Protein AF-A0A959UTQ1-F1 (afdb_monomer_lite)

Foldseek 3Di:
DPPDDDADPVDVVVRLVVLLVCLVPPPPDDDDDDQCNDQAADQDGNQSVVSSCVSSVHFDKDWDQAPVVRDIDIDDGQDDDPDSVVSVVVSVVVCVVGCDPDNVRDHD

Secondary structure (DSSP, 8-state):
---------SSTTHHHHHHHHHHHHSTT------TT-SSS--SS---HHHHHHHHHT--EEEEEEETTTTEEEEEEEEPP-S-HHHHHHHHHHHHTT---SSGGG---

Sequence (108 aa):
LLGGYPVDRSVPHHLVDQVTDYFRTIPDFKLAITPEGTRKRVDKWKTGFHRIARQANVPVILAAMDYGNKVVSFTDVFPLTDDLESDIERMKQHYRPIRGKNPDQGVF

Radius of gyration: 14.79 Å; chains: 1; bounding box: 30×37×38 Å

pLDDT: mean 90.21, std 9.16, range [51.75, 97.94]

Structure (mmCIF, N/CA/C/O backbone):
data_AF-A0A959UTQ1-F1
#
_entry.id   AF-A0A959UTQ1-F1
#
loop_
_atom_site.group_PDB
_atom_site.id
_atom_site.type_symbol
_atom_site.label_atom_id
_atom_site.label_alt_id
_atom_site.label_comp_id
_atom_site.label_asym_id
_atom_site.label_entity_id
_atom_site.label_seq_id
_atom_site.pdbx_PDB_ins_code
_atom_site.Cartn_x
_atom_site.Cartn_y
_atom_site.Cartn_z
_atom_site.occupancy
_atom_site.B_iso_or_equiv
_atom_site.auth_seq_id
_atom_site.auth_comp_id
_atom_site.auth_asym_id
_atom_site.auth_atom_id
_atom_site.pdbx_PDB_model_num
ATOM 1 N N . LEU A 1 1 ? -10.531 24.500 2.136 1.00 51.75 1 LEU A N 1
ATOM 2 C CA . LEU A 1 1 ? -9.445 23.599 2.600 1.00 51.75 1 LEU A CA 1
ATOM 3 C C . LEU A 1 1 ? -9.294 22.471 1.584 1.00 51.75 1 LEU A C 1
ATOM 5 O O . LEU A 1 1 ? -10.311 21.980 1.122 1.00 51.75 1 LEU A O 1
ATOM 9 N N . LEU A 1 2 ? -8.069 22.078 1.220 1.00 59.38 2 LEU A N 1
ATOM 10 C CA . LEU A 1 2 ? -7.774 21.081 0.169 1.00 59.38 2 LEU A CA 1
ATOM 11 C C . LEU A 1 2 ? -8.054 19.612 0.583 1.00 59.38 2 LEU A C 1
ATOM 13 O O . LEU A 1 2 ? -7.512 18.696 -0.022 1.00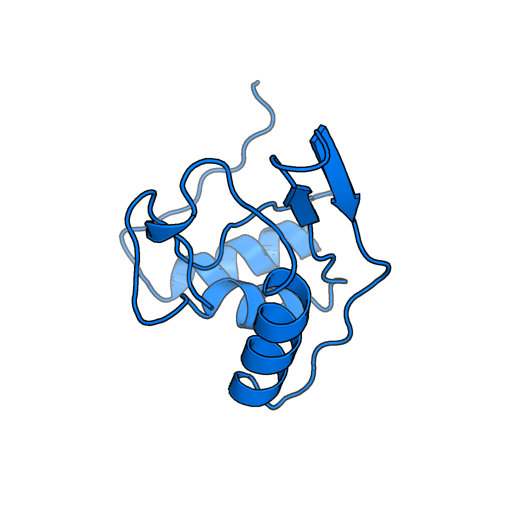 59.38 2 LEU A O 1
ATOM 17 N N . GLY A 1 3 ? -8.862 19.376 1.627 1.00 71.19 3 GLY A N 1
ATOM 18 C CA . GLY A 1 3 ? -9.304 18.036 2.054 1.00 71.19 3 GLY A CA 1
ATOM 19 C C . GLY A 1 3 ? -8.219 17.080 2.577 1.00 71.19 3 GLY A C 1
ATOM 20 O O . GLY A 1 3 ? -8.516 15.920 2.834 1.00 71.19 3 GLY A O 1
ATOM 21 N N . GLY A 1 4 ? -6.968 17.529 2.720 1.00 81.25 4 GLY A N 1
ATOM 22 C CA . GLY A 1 4 ? -5.858 16.702 3.199 1.00 81.25 4 GLY A CA 1
ATOM 23 C 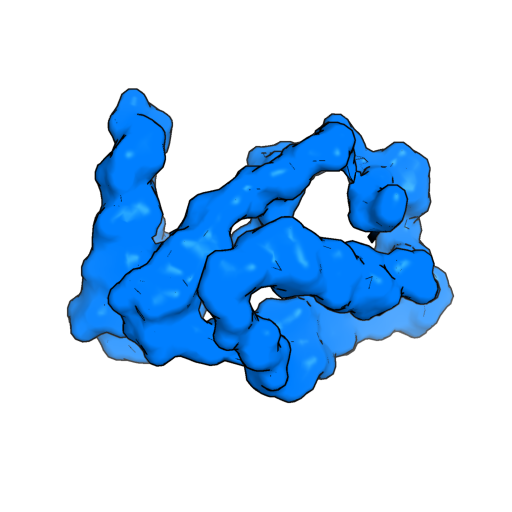C . GLY A 1 4 ? -5.743 16.665 4.723 1.00 81.25 4 GLY A C 1
ATOM 24 O O . GLY A 1 4 ? -5.959 17.680 5.386 1.00 81.25 4 GLY A O 1
ATOM 25 N N . TYR A 1 5 ? -5.330 15.513 5.257 1.00 85.00 5 TYR A N 1
ATOM 26 C CA . TYR A 1 5 ? -5.056 15.318 6.682 1.00 85.00 5 TYR A CA 1
ATOM 27 C C . TYR A 1 5 ? -3.542 15.269 6.928 1.00 85.00 5 TYR A C 1
ATOM 29 O O . TYR A 1 5 ? -2.845 14.485 6.275 1.00 85.00 5 TYR A O 1
ATOM 37 N N . PRO A 1 6 ? -2.999 16.116 7.820 1.00 86.31 6 PRO A N 1
ATOM 38 C CA . PRO A 1 6 ? -1.567 16.155 8.084 1.00 86.31 6 PRO A CA 1
ATOM 39 C C . PRO A 1 6 ? -1.114 14.882 8.803 1.00 86.31 6 PRO A C 1
ATOM 41 O O . PRO A 1 6 ? -1.867 14.289 9.570 1.00 86.31 6 PRO A O 1
ATOM 44 N N . VAL A 1 7 ? 0.134 14.478 8.579 1.00 83.12 7 VAL A N 1
ATOM 45 C CA . VAL A 1 7 ? 0.769 13.373 9.307 1.00 83.12 7 VAL A CA 1
ATOM 46 C C . VAL A 1 7 ? 2.150 13.800 9.771 1.00 83.12 7 VAL A C 1
ATOM 48 O O . VAL A 1 7 ? 2.864 14.477 9.025 1.00 83.12 7 VAL A O 1
ATOM 51 N N . ASP A 1 8 ? 2.536 13.393 10.976 1.00 81.06 8 ASP A N 1
ATOM 52 C CA . ASP A 1 8 ? 3.899 13.598 11.458 1.00 81.06 8 ASP A CA 1
ATOM 53 C C . ASP A 1 8 ? 4.794 12.453 10.969 1.00 81.06 8 ASP A C 1
ATOM 55 O O . ASP A 1 8 ? 4.547 11.275 11.225 1.00 81.06 8 ASP A O 1
ATOM 59 N N . ARG A 1 9 ? 5.832 12.806 10.210 1.00 75.94 9 ARG A N 1
ATOM 60 C CA . ARG A 1 9 ? 6.792 11.857 9.629 1.00 75.94 9 ARG A CA 1
ATOM 61 C C . ARG A 1 9 ? 8.115 11.806 10.386 1.00 75.94 9 ARG A C 1
ATOM 63 O O . ARG A 1 9 ? 8.981 11.025 10.001 1.00 75.94 9 ARG A O 1
ATOM 70 N N . SER A 1 10 ? 8.283 12.631 11.419 1.00 78.38 10 SER A N 1
ATOM 71 C CA . SER A 1 10 ? 9.489 12.646 12.248 1.00 78.38 10 SER A CA 1
ATOM 72 C C . SER A 1 10 ? 9.585 11.413 13.152 1.00 78.38 10 SER A C 1
ATOM 74 O O . SER A 1 10 ? 10.689 11.000 13.501 1.00 78.38 10 SER A O 1
ATOM 76 N N . VAL A 1 11 ? 8.447 10.769 13.454 1.00 74.88 11 VAL A N 1
ATOM 77 C CA . VAL A 1 11 ? 8.372 9.582 14.313 1.00 74.88 11 VAL A CA 1
ATOM 78 C C . VAL A 1 11 ? 7.826 8.374 13.528 1.00 74.88 11 VAL A C 1
ATOM 80 O O . VAL A 1 11 ? 6.620 8.284 13.290 1.00 74.88 11 VAL A O 1
ATOM 83 N N . PRO A 1 12 ? 8.676 7.403 13.131 1.00 61.94 12 PRO A N 1
ATOM 84 C CA . PRO A 1 12 ? 8.296 6.300 12.237 1.00 61.94 12 PRO A CA 1
ATOM 85 C C . PRO A 1 12 ? 7.128 5.428 12.719 1.00 61.94 12 PRO A C 1
ATOM 87 O O . PRO A 1 12 ? 6.384 4.885 11.902 1.00 61.94 12 PRO A O 1
ATOM 90 N N . HIS A 1 13 ? 6.964 5.277 14.035 1.00 64.00 13 HIS A N 1
ATOM 91 C CA . HIS A 1 13 ? 5.908 4.445 14.613 1.00 64.00 13 HIS A CA 1
ATOM 92 C C . HIS A 1 13 ? 4.543 5.143 14.631 1.00 64.00 13 HIS A C 1
ATOM 94 O O . HIS A 1 13 ? 3.532 4.476 14.451 1.00 64.00 13 HIS A O 1
ATOM 100 N N . HIS A 1 14 ? 4.514 6.475 14.724 1.00 81.62 14 HIS A N 1
ATOM 101 C CA . HIS A 1 14 ? 3.278 7.230 14.943 1.00 81.62 14 HIS A CA 1
ATOM 102 C C . HIS A 1 14 ? 2.441 7.387 13.675 1.00 81.62 14 HIS A C 1
ATOM 104 O O . HIS A 1 14 ? 1.227 7.527 13.758 1.00 81.62 14 HIS A O 1
ATOM 110 N N . LEU A 1 15 ? 3.061 7.343 12.492 1.00 87.94 15 LEU A N 1
ATOM 111 C CA . LEU A 1 15 ? 2.334 7.584 11.248 1.00 87.94 15 LEU A CA 1
ATOM 112 C C . LEU A 1 15 ? 1.296 6.497 10.949 1.00 87.94 15 LEU A C 1
ATOM 114 O O . LEU A 1 15 ? 0.222 6.809 10.446 1.00 87.94 15 LEU A O 1
ATOM 118 N N . VAL A 1 16 ? 1.601 5.228 11.234 1.00 91.56 16 VAL A N 1
ATOM 119 C CA . VAL A 1 16 ? 0.623 4.152 11.009 1.00 91.56 16 VAL A CA 1
ATOM 120 C C . VAL A 1 16 ? -0.546 4.297 11.970 1.00 91.56 16 VAL A C 1
ATOM 122 O O . VAL A 1 16 ? -1.679 4.287 11.509 1.00 91.56 16 VAL A O 1
ATOM 125 N N . ASP A 1 17 ? -0.276 4.512 13.255 1.00 92.19 17 ASP A N 1
ATOM 126 C CA . ASP A 1 17 ? -1.327 4.655 14.265 1.00 92.19 17 ASP A CA 1
ATOM 127 C C . ASP A 1 17 ? -2.205 5.882 13.972 1.00 92.19 17 ASP A C 1
ATOM 129 O O . ASP A 1 17 ? -3.426 5.773 13.932 1.00 92.19 17 ASP A O 1
ATOM 133 N N . GLN A 1 18 ? -1.591 7.014 13.614 1.00 93.19 18 GLN A N 1
ATOM 134 C CA . GLN A 1 18 ? -2.302 8.234 13.228 1.00 93.19 18 GLN A CA 1
ATOM 135 C C . GLN A 1 18 ? -3.228 8.015 12.023 1.00 93.19 18 GLN A C 1
ATOM 137 O O . GLN A 1 18 ? -4.369 8.471 12.019 1.00 93.19 18 GLN A O 1
ATOM 142 N N . VAL A 1 19 ? -2.756 7.317 10.986 1.00 93.94 19 VAL A N 1
ATOM 143 C CA . VAL A 1 19 ? -3.577 7.042 9.799 1.00 93.94 19 VAL A CA 1
ATOM 144 C C . VAL A 1 19 ? -4.657 5.998 10.098 1.00 93.94 19 VAL A C 1
ATOM 146 O O . VAL A 1 19 ? -5.776 6.123 9.603 1.00 93.94 19 VAL A O 1
ATOM 149 N N . THR A 1 20 ? -4.363 4.998 10.929 1.00 94.81 20 THR A N 1
ATOM 150 C CA . THR A 1 20 ? -5.358 4.047 11.441 1.00 94.81 20 THR A CA 1
ATOM 151 C C . THR A 1 20 ? -6.472 4.780 12.195 1.00 94.81 20 THR A C 1
ATOM 153 O O . 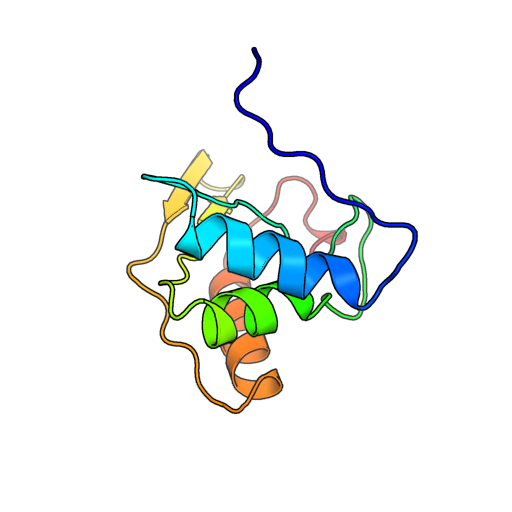THR A 1 20 ? -7.650 4.495 11.979 1.00 94.81 20 THR A O 1
ATOM 156 N N . ASP A 1 21 ? -6.132 5.770 13.019 1.00 94.25 21 ASP A N 1
ATOM 157 C CA . ASP A 1 21 ? -7.111 6.586 13.740 1.00 94.25 21 ASP A CA 1
ATOM 158 C C . ASP A 1 21 ? -7.928 7.478 12.803 1.00 94.25 21 ASP A C 1
ATOM 160 O O . ASP A 1 21 ? -9.130 7.659 13.018 1.00 94.25 21 ASP A O 1
ATOM 164 N N . TYR A 1 22 ? -7.336 7.968 11.712 1.00 95.19 22 TYR A N 1
ATOM 165 C CA . TYR A 1 22 ? -8.082 8.680 10.672 1.00 95.19 22 TYR A CA 1
ATOM 166 C C . TYR A 1 22 ? -9.167 7.811 10.042 1.00 95.19 22 TYR A C 1
ATOM 168 O O . TYR A 1 22 ? -10.306 8.259 9.939 1.00 95.19 22 TYR A O 1
ATOM 176 N N . PHE A 1 23 ? -8.870 6.552 9.720 1.00 95.56 23 PHE A N 1
ATOM 177 C CA . PHE A 1 23 ? -9.891 5.620 9.230 1.00 95.56 23 PHE A CA 1
ATOM 178 C C . PHE A 1 23 ? -11.031 5.375 10.230 1.00 95.56 23 PHE A C 1
ATOM 180 O O . PHE A 1 23 ? -12.151 5.095 9.811 1.00 95.56 23 PHE A O 1
ATOM 187 N N . ARG A 1 24 ? -10.771 5.482 11.539 1.00 93.38 24 ARG A N 1
ATOM 188 C CA . ARG A 1 24 ? -11.778 5.254 12.592 1.00 93.38 24 ARG A CA 1
ATOM 189 C C . ARG A 1 24 ? -12.627 6.482 12.908 1.00 93.38 24 ARG A C 1
ATOM 191 O O . ARG A 1 24 ? -13.757 6.335 13.362 1.00 93.38 24 ARG A O 1
ATOM 198 N N . THR A 1 25 ? -12.073 7.679 12.732 1.00 94.81 25 THR A N 1
ATOM 199 C CA . THR A 1 25 ? -12.662 8.927 13.250 1.00 94.81 25 THR A CA 1
ATOM 200 C C . THR A 1 25 ? -13.176 9.862 12.166 1.00 94.81 25 THR A C 1
ATOM 202 O O . THR A 1 25 ? -14.044 10.688 12.444 1.00 94.81 25 THR A O 1
ATOM 205 N N . ILE A 1 26 ? -12.671 9.745 10.936 1.00 93.69 26 ILE A N 1
ATOM 206 C CA . ILE A 1 26 ? -13.056 10.614 9.827 1.00 93.69 26 ILE A CA 1
ATOM 207 C C . ILE A 1 26 ? -14.046 9.868 8.923 1.00 93.69 26 ILE A C 1
ATOM 209 O O . ILE A 1 26 ? -13.677 8.863 8.308 1.00 93.69 26 ILE A O 1
ATOM 213 N N . PRO A 1 27 ? -15.287 10.369 8.784 1.00 91.06 27 PRO A N 1
ATOM 214 C CA . PRO A 1 27 ? -16.247 9.815 7.840 1.00 91.06 27 PRO A CA 1
ATOM 215 C C . PRO A 1 27 ? -15.703 9.847 6.410 1.00 91.06 27 PRO A C 1
ATOM 217 O O . PRO A 1 27 ? -15.082 10.825 5.994 1.00 91.06 27 PRO A O 1
ATOM 220 N N . ASP A 1 28 ? -15.958 8.782 5.649 1.00 89.69 28 ASP A N 1
ATOM 221 C CA . ASP A 1 28 ? -15.599 8.686 4.231 1.00 89.69 28 ASP A CA 1
ATOM 222 C C . ASP A 1 28 ? -14.103 8.878 3.912 1.00 89.69 28 ASP A C 1
ATOM 224 O O . ASP A 1 28 ? -13.747 9.213 2.774 1.00 89.69 28 ASP A O 1
ATOM 228 N N . PHE A 1 29 ? -13.214 8.617 4.876 1.00 93.31 29 PHE A N 1
ATOM 229 C CA . PHE A 1 29 ? -11.770 8.730 4.686 1.00 93.31 29 PHE A CA 1
ATOM 230 C C . PHE A 1 29 ? -11.239 7.717 3.662 1.00 93.31 29 PHE A C 1
ATOM 232 O O . PHE A 1 29 ? -11.557 6.528 3.694 1.00 93.31 29 PHE A O 1
ATOM 239 N N . LYS A 1 30 ? -10.412 8.200 2.731 1.00 93.19 30 LYS A N 1
ATOM 240 C CA . LYS A 1 30 ? -9.812 7.415 1.645 1.00 93.19 30 LYS A CA 1
ATOM 241 C C . LYS A 1 30 ? -8.332 7.760 1.562 1.00 93.19 30 LYS A C 1
ATOM 243 O O . LYS A 1 30 ? -7.964 8.932 1.619 1.00 93.19 30 LYS A O 1
ATOM 248 N N . LEU A 1 31 ? -7.491 6.745 1.388 1.00 94.06 31 LEU A N 1
ATOM 249 C CA . LEU A 1 31 ? -6.042 6.897 1.303 1.00 94.06 31 LEU A CA 1
ATOM 250 C C . LEU A 1 31 ? -5.518 6.236 0.031 1.00 94.06 31 LEU A C 1
ATOM 252 O O . LEU A 1 31 ? -5.728 5.047 -0.183 1.00 94.06 31 LEU A O 1
ATOM 256 N N . ALA A 1 32 ? -4.787 6.999 -0.779 1.00 93.38 32 ALA A N 1
ATOM 257 C CA . ALA A 1 32 ? -4.036 6.480 -1.915 1.00 93.38 32 ALA A CA 1
ATOM 258 C C . ALA A 1 32 ? -2.536 6.542 -1.600 1.00 93.38 32 ALA A C 1
ATOM 260 O O . ALA A 1 32 ? -2.003 7.613 -1.300 1.00 93.38 32 ALA A O 1
ATOM 261 N N . ILE A 1 33 ? -1.854 5.397 -1.664 1.00 92.12 33 ILE A N 1
ATOM 262 C CA . ILE A 1 33 ? -0.415 5.272 -1.411 1.00 92.12 33 ILE A CA 1
ATOM 263 C C . ILE A 1 33 ? 0.210 4.369 -2.470 1.00 92.12 33 ILE A C 1
ATOM 265 O O . ILE A 1 33 ? -0.306 3.299 -2.771 1.00 92.12 33 ILE A O 1
ATOM 269 N N . THR A 1 34 ? 1.367 4.785 -2.981 1.00 91.56 34 THR A N 1
ATOM 270 C CA . THR A 1 34 ? 2.285 3.918 -3.728 1.00 91.56 34 THR A CA 1
ATOM 271 C C . THR A 1 34 ? 3.251 3.247 -2.744 1.00 91.56 34 THR A C 1
ATOM 273 O O . THR A 1 34 ? 3.912 3.976 -1.986 1.00 91.56 34 THR A O 1
ATOM 276 N N . PRO A 1 35 ? 3.365 1.910 -2.723 1.00 91.56 35 PRO A N 1
ATOM 277 C CA . PRO A 1 35 ? 4.162 1.185 -1.731 1.00 91.56 35 PRO A CA 1
ATOM 278 C C . PRO A 1 35 ? 5.670 1.493 -1.806 1.00 91.56 35 PRO A C 1
ATOM 280 O O . PRO A 1 35 ? 6.380 1.376 -0.809 1.00 91.56 35 PRO A O 1
ATOM 283 N N . GLU A 1 36 ? 6.177 1.978 -2.937 1.00 90.00 36 GLU A N 1
ATOM 284 C CA . GLU A 1 36 ? 7.567 2.411 -3.118 1.00 90.00 36 GLU A CA 1
ATOM 285 C C . GLU A 1 36 ? 7.894 3.675 -2.304 1.00 90.00 36 GLU A C 1
ATOM 287 O O . GLU A 1 36 ? 9.009 3.864 -1.814 1.00 90.00 36 GLU A O 1
ATOM 292 N N . GLY A 1 37 ? 6.913 4.571 -2.144 1.00 85.19 37 GLY A N 1
ATOM 293 C CA . GLY A 1 37 ? 7.042 5.828 -1.400 1.00 85.19 37 GLY A CA 1
ATOM 294 C C . GLY A 1 37 ? 8.027 6.854 -1.987 1.00 85.19 37 GLY A C 1
ATOM 295 O O . GLY A 1 37 ? 8.332 7.844 -1.321 1.00 85.19 37 GLY A O 1
ATOM 296 N N . THR A 1 38 ? 8.537 6.632 -3.198 1.00 85.94 38 THR A N 1
ATOM 297 C CA . THR A 1 38 ? 9.430 7.529 -3.946 1.00 85.94 38 THR A CA 1
ATOM 298 C C . THR A 1 38 ? 9.137 7.423 -5.444 1.00 85.94 38 THR A C 1
ATOM 300 O O . THR A 1 38 ? 8.501 6.478 -5.895 1.00 85.94 38 THR A O 1
ATOM 303 N N . ARG A 1 39 ? 9.597 8.407 -6.227 1.00 84.81 39 ARG A N 1
ATOM 304 C CA . ARG A 1 39 ? 9.511 8.391 -7.700 1.00 84.81 39 ARG A CA 1
ATOM 305 C C . ARG A 1 39 ? 10.663 7.633 -8.371 1.00 84.81 39 ARG A C 1
ATOM 307 O O . ARG A 1 39 ? 10.675 7.528 -9.591 1.00 84.81 39 ARG A O 1
ATOM 314 N N . LYS A 1 40 ? 11.651 7.180 -7.594 1.00 85.50 40 LYS A N 1
ATOM 315 C CA . LYS A 1 40 ? 12.780 6.364 -8.065 1.00 85.50 40 LYS A CA 1
ATOM 316 C C . LYS A 1 40 ? 12.492 4.890 -7.804 1.00 85.50 40 LYS A C 1
ATOM 318 O O . LYS A 1 40 ? 11.816 4.578 -6.826 1.00 85.50 40 LYS A O 1
ATOM 323 N N . ARG A 1 41 ? 13.066 4.006 -8.619 1.00 85.81 41 ARG A N 1
ATOM 324 C CA . ARG A 1 41 ? 13.059 2.561 -8.364 1.00 85.81 41 ARG A CA 1
ATOM 325 C C . ARG A 1 41 ? 13.565 2.239 -6.951 1.00 85.81 41 ARG A C 1
ATOM 327 O O . ARG A 1 41 ? 14.529 2.844 -6.480 1.00 85.81 41 ARG A O 1
ATOM 334 N N . VAL A 1 42 ? 12.925 1.265 -6.308 1.00 88.00 42 VAL A N 1
ATOM 335 C CA . VAL A 1 42 ? 13.341 0.681 -5.026 1.00 88.00 42 VAL A CA 1
ATOM 336 C C . VAL A 1 42 ? 13.330 -0.839 -5.125 1.00 88.00 42 VAL A C 1
ATOM 338 O O . VAL A 1 42 ? 12.518 -1.398 -5.851 1.00 88.00 42 VAL A O 1
ATOM 341 N N . ASP A 1 43 ? 14.190 -1.521 -4.376 1.00 87.31 43 ASP A N 1
ATOM 342 C CA . ASP A 1 43 ? 14.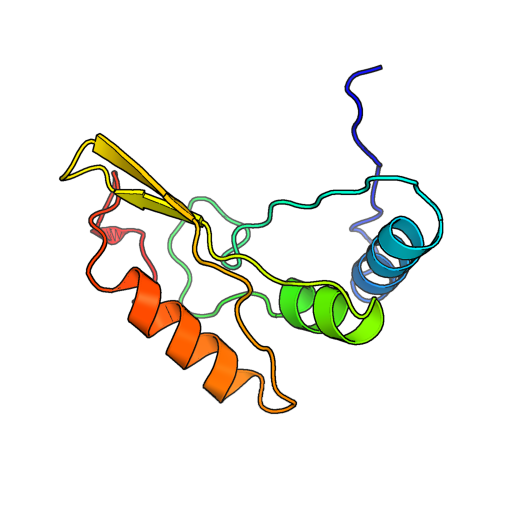199 -2.993 -4.372 1.00 87.31 43 ASP A CA 1
ATOM 343 C C . ASP A 1 43 ? 13.136 -3.581 -3.436 1.00 87.31 43 ASP A C 1
ATOM 345 O O . ASP A 1 43 ? 12.680 -4.711 -3.611 1.00 87.31 43 ASP A O 1
ATOM 349 N N . LYS A 1 44 ? 12.728 -2.805 -2.425 1.00 89.56 44 LYS A N 1
ATOM 350 C CA . LYS A 1 44 ? 11.766 -3.217 -1.403 1.00 89.56 44 LYS A CA 1
ATOM 351 C C . LYS A 1 44 ? 10.673 -2.175 -1.234 1.00 89.56 44 LYS A C 1
ATOM 353 O O . LYS A 1 44 ? 10.944 -0.979 -1.131 1.00 89.56 44 LYS A O 1
ATOM 358 N N . TRP A 1 45 ? 9.440 -2.656 -1.170 1.00 92.62 45 TRP A N 1
ATOM 359 C CA . TRP A 1 45 ? 8.280 -1.841 -0.844 1.00 92.62 45 TRP A CA 1
ATOM 360 C C . TRP A 1 45 ? 8.232 -1.519 0.647 1.00 92.62 45 TRP A C 1
ATOM 362 O O . TRP A 1 45 ? 8.628 -2.318 1.495 1.00 92.62 45 TRP A O 1
ATOM 372 N N . LYS A 1 46 ? 7.713 -0.335 0.974 1.00 91.69 46 LYS A N 1
ATOM 373 C CA . LYS A 1 46 ? 7.353 0.023 2.344 1.00 91.69 46 LYS A CA 1
ATOM 374 C C . LYS A 1 46 ? 6.086 -0.727 2.729 1.00 91.69 46 LYS A C 1
ATOM 376 O O . LYS A 1 46 ? 5.143 -0.786 1.954 1.00 91.69 46 LYS A O 1
ATOM 381 N N . THR A 1 47 ? 6.032 -1.220 3.958 1.00 93.94 47 THR A N 1
ATOM 382 C CA . THR A 1 47 ? 4.984 -2.149 4.418 1.00 93.94 47 THR A CA 1
ATOM 383 C C . THR A 1 47 ? 3.915 -1.476 5.285 1.00 93.94 47 THR A C 1
ATOM 385 O O . THR A 1 47 ? 2.950 -2.107 5.705 1.00 93.94 47 THR A O 1
ATOM 388 N N . GLY A 1 48 ? 4.048 -0.167 5.535 1.00 93.25 48 GLY A N 1
ATOM 389 C CA . GLY A 1 48 ? 3.128 0.585 6.392 1.00 93.25 48 GLY A CA 1
ATOM 390 C C . GLY A 1 48 ? 1.675 0.550 5.914 1.00 93.25 48 GLY A C 1
ATOM 391 O O . GLY A 1 48 ? 0.781 0.483 6.747 1.00 93.25 48 GLY A O 1
ATOM 392 N N . PHE A 1 49 ? 1.432 0.528 4.597 1.00 94.62 49 PHE A N 1
ATOM 393 C CA . PHE A 1 49 ? 0.076 0.447 4.039 1.00 94.62 49 PHE A CA 1
ATOM 394 C C . PHE A 1 49 ? -0.642 -0.851 4.445 1.00 94.62 49 PHE A C 1
ATOM 396 O O . PHE A 1 49 ? -1.825 -0.815 4.769 1.00 94.62 49 PHE A O 1
ATOM 403 N N . HIS A 1 50 ? 0.082 -1.978 4.480 1.00 96.44 50 HIS A N 1
ATOM 404 C CA . HIS A 1 50 ? -0.459 -3.282 4.868 1.00 96.44 50 HIS A CA 1
ATOM 405 C C . HIS A 1 50 ? -0.856 -3.269 6.343 1.00 96.44 50 HIS A C 1
ATOM 407 O O . HIS A 1 50 ? -1.991 -3.596 6.687 1.00 96.44 50 HIS A O 1
ATOM 413 N N . ARG A 1 51 ? 0.035 -2.753 7.202 1.00 95.25 51 ARG A N 1
ATOM 414 C CA . ARG A 1 51 ? -0.236 -2.600 8.637 1.00 95.25 51 ARG A CA 1
ATOM 415 C C . ARG A 1 51 ? -1.432 -1.685 8.908 1.00 95.25 51 ARG A C 1
ATOM 417 O O . ARG A 1 51 ? -2.278 -2.054 9.714 1.00 95.25 51 ARG A O 1
ATOM 424 N N . ILE A 1 52 ? -1.520 -0.537 8.228 1.00 95.44 52 ILE A N 1
ATOM 425 C CA . ILE A 1 52 ? -2.662 0.389 8.334 1.00 95.44 52 ILE A CA 1
ATOM 426 C C . ILE A 1 52 ? -3.960 -0.341 7.981 1.00 95.44 52 ILE A C 1
ATOM 428 O O . ILE A 1 52 ? -4.895 -0.342 8.775 1.00 95.44 52 ILE A O 1
ATOM 432 N N . ALA A 1 53 ? -4.010 -1.000 6.820 1.00 96.38 53 ALA A N 1
ATOM 433 C CA . ALA A 1 53 ? -5.218 -1.671 6.351 1.00 96.38 53 ALA A CA 1
ATOM 434 C C . ALA A 1 53 ? -5.687 -2.778 7.309 1.00 96.38 53 ALA A C 1
ATOM 436 O O . ALA A 1 53 ? -6.871 -2.843 7.643 1.00 96.38 53 ALA A O 1
ATOM 437 N N . ARG A 1 54 ? -4.753 -3.599 7.814 1.00 95.88 54 ARG A N 1
ATOM 438 C CA . ARG A 1 54 ? -5.035 -4.650 8.807 1.00 95.88 54 ARG A CA 1
ATOM 439 C C . ARG A 1 54 ? -5.523 -4.067 10.139 1.00 95.88 54 ARG A C 1
ATOM 441 O O . ARG A 1 54 ? -6.529 -4.530 10.664 1.00 95.88 54 ARG A O 1
ATOM 448 N N . GLN A 1 55 ? -4.851 -3.049 10.684 1.00 95.25 55 GLN A N 1
ATOM 449 C CA . GLN A 1 55 ? -5.201 -2.451 11.985 1.00 95.25 55 GLN A CA 1
ATOM 450 C C . GLN A 1 55 ? -6.502 -1.637 11.960 1.00 95.25 55 GLN A C 1
ATOM 452 O O . GLN A 1 55 ? -7.223 -1.579 12.963 1.00 95.25 55 GLN A O 1
ATOM 457 N N . ALA A 1 56 ? -6.789 -0.978 10.838 1.00 95.69 56 ALA A N 1
ATOM 458 C CA . ALA A 1 56 ? -8.021 -0.225 10.633 1.00 95.69 56 ALA A CA 1
ATOM 459 C C . ALA A 1 56 ? -9.188 -1.114 10.173 1.00 95.69 56 ALA A C 1
ATOM 461 O O . ALA A 1 56 ? -10.327 -0.658 10.194 1.00 95.69 56 ALA A O 1
ATOM 462 N N . ASN A 1 57 ? -8.917 -2.369 9.790 1.00 95.25 57 ASN A N 1
ATOM 463 C CA . ASN A 1 57 ? -9.885 -3.302 9.212 1.00 95.25 57 ASN A CA 1
ATOM 464 C C . ASN A 1 57 ? -10.624 -2.701 8.000 1.00 95.25 57 ASN A C 1
ATOM 466 O O . ASN A 1 57 ? -11.852 -2.720 7.921 1.00 95.25 57 ASN A O 1
ATOM 470 N N . VAL A 1 58 ? -9.859 -2.127 7.068 1.00 96.06 58 VAL A N 1
ATOM 471 C CA . VAL A 1 58 ? -10.388 -1.462 5.867 1.00 96.06 58 VAL A CA 1
ATOM 472 C C . VAL A 1 58 ? -10.027 -2.230 4.595 1.00 96.06 58 VAL A C 1
ATOM 474 O O . VAL A 1 58 ? -8.965 -2.858 4.537 1.00 96.06 58 VAL A O 1
ATOM 477 N N . PRO A 1 59 ? -10.882 -2.186 3.557 1.00 96.12 59 PRO A N 1
ATOM 478 C CA . PRO A 1 59 ? -10.598 -2.853 2.295 1.00 96.12 59 PRO A CA 1
ATOM 479 C C . PRO A 1 59 ? -9.397 -2.218 1.587 1.00 96.12 59 PRO A C 1
ATOM 481 O O . PRO A 1 59 ? -9.216 -0.999 1.597 1.00 96.12 59 PRO A O 1
ATOM 484 N N . VAL A 1 60 ? -8.610 -3.054 0.911 1.00 97.81 60 VAL A N 1
ATOM 485 C CA . VAL A 1 60 ? -7.553 -2.614 -0.005 1.00 97.81 60 VAL A CA 1
ATOM 486 C C . VAL A 1 60 ? -8.039 -2.793 -1.430 1.00 97.81 60 VAL A C 1
ATOM 488 O O . VAL A 1 60 ? -8.621 -3.818 -1.764 1.00 97.81 60 VAL A O 1
ATOM 491 N N . ILE A 1 61 ? -7.784 -1.805 -2.279 1.00 97.94 61 ILE A N 1
ATOM 492 C CA . ILE A 1 61 ? -8.038 -1.874 -3.717 1.00 97.94 61 ILE A CA 1
ATOM 493 C C . ILE A 1 61 ? -6.719 -1.579 -4.418 1.00 97.94 61 ILE A C 1
ATOM 495 O O . ILE A 1 61 ? -6.035 -0.612 -4.071 1.00 97.94 61 ILE A O 1
ATOM 499 N N . LEU A 1 62 ? -6.356 -2.409 -5.393 1.00 97.12 62 LEU A N 1
ATOM 500 C CA . LEU A 1 62 ? -5.192 -2.155 -6.230 1.00 97.12 62 LEU A CA 1
ATOM 501 C C . LEU A 1 62 ? -5.612 -1.250 -7.383 1.00 97.12 62 LEU A C 1
ATOM 503 O O . LEU A 1 62 ? -6.616 -1.503 -8.048 1.00 97.12 62 LEU A O 1
ATOM 507 N N . ALA A 1 63 ? -4.844 -0.189 -7.603 1.00 96.06 63 ALA A N 1
ATOM 508 C CA . ALA A 1 63 ? -5.055 0.751 -8.690 1.00 96.06 63 ALA A CA 1
ATOM 509 C C . ALA A 1 63 ? -3.830 0.736 -9.600 1.00 96.06 63 ALA A C 1
ATOM 511 O O . ALA A 1 63 ? -2.698 0.848 -9.129 1.00 96.06 63 ALA A O 1
ATOM 512 N N . ALA A 1 64 ? -4.055 0.632 -10.904 1.00 94.38 64 ALA A N 1
ATOM 513 C CA . ALA A 1 64 ? -2.993 0.573 -11.892 1.00 94.38 64 ALA A CA 1
ATOM 514 C C . ALA A 1 64 ? -3.179 1.612 -12.993 1.00 94.38 64 ALA A C 1
ATOM 516 O O . ALA A 1 64 ? -4.295 1.925 -13.405 1.00 94.38 64 ALA A O 1
ATOM 517 N N . MET A 1 65 ? -2.054 2.127 -13.486 1.00 93.62 65 MET A N 1
ATOM 518 C CA . MET A 1 65 ? -2.002 3.033 -14.629 1.00 93.62 65 MET A CA 1
ATOM 519 C C . MET A 1 65 ? -1.261 2.338 -15.770 1.00 93.62 65 MET A C 1
ATOM 521 O O . MET A 1 65 ? -0.028 2.328 -15.802 1.00 93.62 65 MET A O 1
ATOM 525 N N . ASP A 1 66 ? -2.014 1.768 -16.706 1.00 94.44 66 ASP A N 1
ATOM 526 C CA . ASP A 1 66 ? -1.468 1.130 -17.897 1.00 94.44 66 ASP A CA 1
ATOM 527 C C . ASP A 1 66 ? -1.270 2.172 -19.004 1.00 94.44 66 ASP A C 1
ATOM 529 O O . ASP A 1 66 ? -2.203 2.602 -19.688 1.00 94.44 66 ASP A O 1
ATOM 533 N N . TYR A 1 67 ? -0.021 2.595 -19.189 1.00 94.62 67 TYR A N 1
ATOM 534 C CA . TYR A 1 67 ? 0.352 3.564 -20.215 1.00 94.62 67 TYR A CA 1
ATOM 535 C C . TYR A 1 67 ? 0.428 2.960 -21.616 1.00 94.62 67 TYR A C 1
ATOM 537 O O . TYR A 1 67 ? 0.388 3.733 -22.582 1.00 94.62 67 TYR A O 1
ATOM 545 N N . GLY A 1 68 ? 0.555 1.635 -21.729 1.00 93.38 68 GLY A N 1
ATOM 546 C CA . GLY A 1 68 ? 0.495 0.919 -22.999 1.00 93.38 68 GLY A CA 1
ATOM 547 C C . GLY A 1 68 ? -0.911 0.981 -23.585 1.00 93.38 68 GLY A C 1
ATOM 548 O O . GLY A 1 68 ? -1.069 1.378 -24.736 1.00 93.38 68 GLY A O 1
ATOM 549 N N . ASN A 1 69 ? -1.914 0.702 -22.752 1.00 96.00 69 ASN A N 1
ATOM 550 C CA . ASN A 1 69 ? -3.323 0.669 -23.153 1.00 96.00 69 ASN A CA 1
ATOM 551 C C . ASN A 1 69 ? -4.090 1.982 -22.906 1.00 96.00 69 ASN A C 1
ATOM 553 O O . ASN A 1 69 ? -5.221 2.117 -23.357 1.00 96.00 69 ASN A O 1
ATOM 557 N N . LYS A 1 70 ? -3.486 2.964 -22.220 1.00 96.25 70 LYS A N 1
ATOM 558 C CA . LYS A 1 70 ? -4.126 4.236 -21.810 1.00 96.25 70 LYS A CA 1
ATOM 559 C C . LYS A 1 70 ? -5.343 4.034 -20.903 1.00 96.25 70 LYS A C 1
ATOM 561 O O . LYS A 1 70 ? -6.330 4.756 -21.010 1.00 96.25 70 LYS A O 1
ATOM 566 N N . VAL A 1 71 ? -5.244 3.080 -19.981 1.00 96.62 71 VAL A N 1
ATOM 567 C CA . VAL A 1 71 ? -6.325 2.716 -19.058 1.00 96.62 71 VAL A CA 1
ATOM 568 C C . VAL A 1 71 ? -5.870 2.896 -17.613 1.00 96.62 71 VAL A C 1
ATOM 570 O O . VAL A 1 71 ? -4.728 2.600 -17.259 1.00 96.62 71 VAL A O 1
ATOM 573 N N . VAL A 1 72 ? -6.789 3.374 -16.775 1.00 96.50 72 VAL A N 1
ATOM 574 C CA . VAL A 1 72 ? -6.684 3.263 -15.318 1.00 96.50 72 VAL A CA 1
ATOM 575 C C . VAL A 1 72 ? -7.636 2.161 -14.881 1.00 96.50 72 VAL A C 1
ATOM 577 O O . VAL A 1 72 ? -8.820 2.215 -15.208 1.00 96.50 72 VAL A O 1
ATOM 580 N N . SER A 1 73 ? -7.123 1.166 -14.166 1.00 95.31 73 SER A N 1
ATOM 581 C CA . SER A 1 73 ? -7.914 0.039 -13.672 1.00 95.31 73 SER A CA 1
ATOM 582 C C . SER A 1 73 ? -7.866 -0.037 -12.155 1.00 95.31 73 SER A C 1
ATOM 584 O O . SER A 1 73 ? -6.857 0.297 -11.533 1.00 95.31 73 SER A O 1
ATOM 586 N N . PHE A 1 74 ? -8.958 -0.525 -11.581 1.00 96.94 74 PHE A N 1
ATOM 587 C CA . PHE A 1 74 ? -9.086 -0.836 -10.167 1.00 96.94 74 PHE A CA 1
ATOM 588 C C . PHE A 1 74 ? -9.512 -2.293 -10.043 1.00 96.94 74 PHE A C 1
ATOM 590 O O . PHE A 1 74 ? -10.299 -2.772 -10.862 1.00 96.94 74 PHE A O 1
ATOM 597 N N . THR A 1 75 ? -8.990 -2.999 -9.050 1.00 96.44 75 THR A N 1
ATOM 598 C CA . THR A 1 75 ? -9.517 -4.317 -8.690 1.00 96.44 75 THR A CA 1
ATOM 599 C C . THR A 1 75 ? -10.809 -4.179 -7.887 1.00 96.44 75 THR A C 1
ATOM 601 O O . THR A 1 75 ? -11.121 -3.108 -7.364 1.00 96.44 75 THR A O 1
ATOM 604 N N . ASP A 1 76 ? -11.505 -5.297 -7.689 1.00 96.12 76 ASP A N 1
ATOM 605 C CA . ASP A 1 76 ? -12.346 -5.462 -6.503 1.00 96.12 76 ASP A CA 1
ATOM 606 C C . ASP A 1 76 ? -11.492 -5.396 -5.218 1.00 96.12 76 ASP A C 1
ATOM 608 O O . ASP A 1 76 ? -10.279 -5.146 -5.248 1.00 96.12 76 ASP A O 1
ATOM 612 N N . VAL A 1 77 ? -12.110 -5.635 -4.059 1.00 97.31 77 VAL A N 1
ATOM 613 C CA . VAL A 1 77 ? -11.385 -5.708 -2.785 1.00 97.31 77 VAL A CA 1
ATOM 614 C C . VAL A 1 77 ? -10.306 -6.792 -2.857 1.00 97.31 77 VAL A C 1
ATOM 616 O O . VAL A 1 77 ? -10.593 -7.975 -3.037 1.00 97.31 77 VAL A O 1
ATOM 619 N N . PHE A 1 78 ? -9.055 -6.384 -2.674 1.00 97.56 78 PHE A N 1
ATOM 620 C CA . PHE A 1 78 ? -7.916 -7.274 -2.546 1.00 97.56 78 PHE A CA 1
ATOM 621 C C . PHE A 1 78 ? -7.861 -7.832 -1.114 1.00 97.56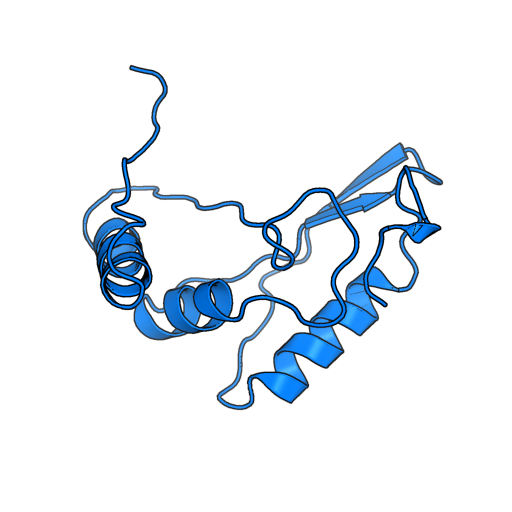 78 PHE A C 1
ATOM 623 O O . PHE A 1 78 ? -7.707 -7.059 -0.162 1.00 97.56 78 PHE A O 1
ATOM 630 N N . PRO A 1 79 ? -7.965 -9.158 -0.922 1.00 96.00 79 PRO A N 1
ATOM 631 C CA . PRO A 1 79 ? -7.946 -9.750 0.409 1.00 96.00 79 PRO A CA 1
ATOM 632 C C . PRO A 1 79 ? -6.528 -9.742 0.985 1.00 96.00 79 PRO A C 1
ATOM 634 O O . PRO A 1 79 ? -5.603 -10.278 0.367 1.00 96.00 79 PRO A O 1
ATOM 637 N N . LEU A 1 80 ? -6.371 -9.177 2.185 1.00 97.19 80 LEU A N 1
ATOM 638 C CA . LEU A 1 80 ? -5.134 -9.253 2.965 1.00 97.19 80 LEU A CA 1
ATOM 639 C C . LEU A 1 80 ? -5.136 -10.457 3.907 1.00 97.19 80 LEU A C 1
ATOM 641 O O . LEU A 1 80 ? -6.158 -10.778 4.518 1.00 97.19 80 LEU A O 1
ATOM 645 N N . THR A 1 81 ? -3.967 -11.061 4.074 1.00 96.50 81 THR A N 1
ATOM 646 C CA . THR A 1 81 ? -3.694 -12.140 5.024 1.00 96.50 81 THR A CA 1
ATOM 647 C C . THR A 1 81 ? -2.774 -11.649 6.149 1.00 96.50 81 THR A C 1
ATOM 649 O O . THR A 1 81 ? -2.439 -10.465 6.235 1.00 96.50 81 THR A O 1
ATOM 652 N N . ASP A 1 82 ? -2.392 -12.554 7.052 1.00 94.75 82 ASP A N 1
ATOM 653 C CA . ASP A 1 82 ? -1.334 -12.304 8.040 1.00 94.75 82 ASP A CA 1
ATOM 654 C C . ASP A 1 82 ? 0.081 -12.463 7.460 1.00 94.75 82 ASP A C 1
ATOM 656 O O . ASP A 1 82 ? 1.054 -12.053 8.092 1.00 94.75 82 ASP A O 1
ATOM 660 N N . ASP A 1 83 ? 0.205 -13.012 6.248 1.00 97.19 83 ASP A N 1
ATOM 661 C CA . ASP A 1 83 ? 1.477 -13.159 5.549 1.00 97.19 83 ASP A CA 1
ATOM 662 C C . ASP A 1 83 ? 1.712 -11.964 4.616 1.00 97.19 83 ASP A C 1
ATOM 664 O O . ASP A 1 83 ? 1.261 -11.908 3.469 1.00 97.19 83 ASP A O 1
ATOM 668 N N . LEU A 1 84 ? 2.448 -10.988 5.146 1.00 96.06 84 LEU A N 1
ATOM 669 C CA . LEU A 1 84 ? 2.838 -9.771 4.443 1.00 96.06 84 LEU A CA 1
ATOM 670 C C . LEU A 1 84 ? 3.591 -10.049 3.135 1.00 96.06 84 LEU A C 1
ATOM 672 O O . LEU A 1 84 ? 3.346 -9.368 2.140 1.00 96.06 84 LEU A O 1
ATOM 676 N N . GLU A 1 85 ? 4.517 -11.007 3.129 1.00 96.12 85 GLU A N 1
ATOM 677 C CA . GLU A 1 85 ? 5.360 -11.269 1.959 1.00 96.12 85 GLU A CA 1
ATOM 678 C C . GLU A 1 85 ? 4.542 -11.938 0.850 1.00 96.12 85 GLU A C 1
ATOM 680 O O . GLU A 1 85 ? 4.630 -11.532 -0.312 1.00 96.12 85 GLU A O 1
ATOM 685 N N . SER A 1 86 ? 3.673 -12.889 1.211 1.00 97.56 86 SER A N 1
ATOM 686 C CA . SER A 1 86 ? 2.712 -13.497 0.283 1.00 97.56 86 SER A CA 1
ATOM 687 C C . SER A 1 86 ? 1.754 -12.461 -0.310 1.00 97.56 86 SER A C 1
ATOM 689 O O . SER A 1 86 ? 1.525 -12.434 -1.522 1.00 97.56 86 SER A O 1
ATOM 691 N N . ASP A 1 87 ? 1.223 -11.552 0.512 1.00 97.44 87 ASP A N 1
ATOM 692 C CA . ASP A 1 87 ? 0.362 -10.468 0.039 1.00 97.44 87 ASP A CA 1
ATOM 693 C C . ASP A 1 87 ? 1.097 -9.539 -0.936 1.00 97.44 87 ASP A C 1
ATOM 695 O O . ASP A 1 87 ? 0.566 -9.230 -2.005 1.00 97.44 87 ASP A O 1
ATOM 699 N N . ILE A 1 88 ? 2.327 -9.129 -0.605 1.00 95.81 88 ILE A N 1
ATOM 700 C CA . ILE A 1 88 ? 3.159 -8.291 -1.478 1.00 95.81 88 ILE A CA 1
ATOM 701 C C . ILE A 1 88 ? 3.439 -8.993 -2.806 1.00 95.81 88 ILE A C 1
ATOM 703 O O . ILE A 1 88 ? 3.331 -8.363 -3.857 1.00 95.81 88 ILE A O 1
ATOM 707 N N . GLU A 1 89 ? 3.773 -10.282 -2.792 1.00 95.75 89 GLU A N 1
ATOM 708 C CA . GLU A 1 89 ? 4.050 -11.027 -4.020 1.00 95.75 89 GLU A CA 1
ATOM 709 C C . GLU A 1 89 ? 2.795 -11.154 -4.896 1.00 95.75 89 GLU A C 1
ATOM 711 O O . GLU A 1 89 ? 2.865 -10.909 -6.101 1.00 95.75 89 GLU A O 1
ATOM 716 N N . ARG A 1 90 ? 1.620 -11.418 -4.310 1.00 96.81 90 ARG A N 1
ATOM 717 C CA . ARG A 1 90 ? 0.340 -11.409 -5.044 1.00 96.81 90 ARG A CA 1
ATOM 718 C C . ARG A 1 90 ? 0.023 -10.033 -5.640 1.00 96.81 90 ARG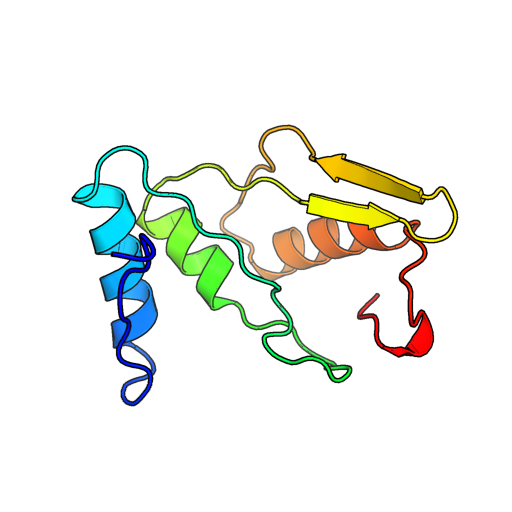 A C 1
ATOM 720 O O . ARG A 1 90 ? -0.452 -9.948 -6.773 1.00 96.81 90 ARG A O 1
ATOM 727 N N . MET A 1 91 ? 0.316 -8.948 -4.920 1.00 95.88 91 MET A N 1
ATOM 728 C CA . MET A 1 91 ? 0.180 -7.587 -5.455 1.00 95.88 91 MET A CA 1
ATOM 729 C C . MET A 1 91 ? 1.149 -7.339 -6.619 1.00 95.88 91 MET A C 1
ATOM 731 O O . MET A 1 91 ? 0.744 -6.816 -7.653 1.00 95.88 91 MET A O 1
ATOM 735 N N . LYS A 1 92 ? 2.417 -7.746 -6.501 1.00 93.94 92 LYS A N 1
ATOM 736 C CA . LYS A 1 92 ? 3.399 -7.629 -7.592 1.00 93.94 92 LYS A CA 1
ATOM 737 C C . LYS A 1 92 ? 2.981 -8.427 -8.821 1.00 93.94 92 LYS A C 1
ATOM 739 O O . LYS A 1 92 ? 3.061 -7.907 -9.930 1.00 93.94 92 LYS A O 1
ATOM 744 N N . GLN A 1 93 ? 2.472 -9.645 -8.638 1.00 94.88 93 GLN A N 1
ATOM 745 C CA . GLN A 1 93 ? 1.919 -10.463 -9.721 1.00 94.88 93 GLN A CA 1
ATOM 746 C C . GLN A 1 93 ? 0.804 -9.736 -10.476 1.00 94.88 93 GLN A C 1
ATOM 748 O O . GLN A 1 93 ? 0.791 -9.770 -11.705 1.00 94.88 93 GLN A O 1
ATOM 753 N N . HIS A 1 94 ? -0.077 -9.027 -9.763 1.00 93.94 94 HIS A N 1
ATOM 754 C CA . HIS A 1 94 ? -1.107 -8.197 -10.385 1.00 93.94 94 HIS A CA 1
ATOM 755 C C . HIS A 1 94 ? -0.514 -7.068 -11.247 1.00 93.94 94 HIS A C 1
ATOM 757 O O . HIS A 1 94 ? -1.023 -6.808 -12.334 1.00 93.94 94 HIS A O 1
ATOM 763 N N . TYR A 1 95 ? 0.574 -6.425 -10.805 1.00 92.94 95 TYR A N 1
ATOM 764 C CA . TYR A 1 95 ? 1.192 -5.307 -11.530 1.00 92.94 95 TYR A CA 1
ATOM 765 C C . TYR A 1 95 ? 2.156 -5.714 -12.656 1.00 92.94 95 TYR A C 1
ATOM 767 O O . TYR A 1 95 ? 2.368 -4.921 -13.569 1.00 92.94 95 TYR A O 1
ATOM 775 N N . ARG A 1 96 ? 2.717 -6.931 -12.649 1.00 91.94 96 ARG A N 1
ATOM 776 C CA . ARG A 1 96 ? 3.656 -7.427 -13.680 1.00 91.94 96 ARG A CA 1
ATOM 777 C C . ARG A 1 96 ? 3.216 -7.240 -15.140 1.00 91.94 96 ARG A C 1
ATOM 779 O O . ARG A 1 96 ? 4.061 -6.841 -15.939 1.00 91.94 96 ARG A O 1
ATOM 786 N N . PRO A 1 97 ? 1.958 -7.510 -15.537 1.00 92.19 97 PRO A N 1
ATOM 787 C CA . PRO A 1 97 ? 1.544 -7.318 -16.928 1.00 92.19 97 PRO A CA 1
ATOM 788 C C . PRO A 1 97 ? 1.357 -5.842 -17.321 1.00 92.19 97 PRO A C 1
ATOM 790 O O . PRO A 1 97 ? 1.143 -5.549 -18.496 1.00 92.19 97 PRO A O 1
ATOM 793 N N . ILE A 1 98 ? 1.415 -4.903 -16.371 1.00 92.50 98 ILE A N 1
ATOM 794 C CA . ILE A 1 98 ? 1.057 -3.501 -16.596 1.00 92.50 98 ILE A CA 1
ATOM 795 C C . ILE A 1 98 ? 2.277 -2.705 -17.049 1.00 92.50 98 ILE A C 1
ATOM 797 O O . ILE A 1 98 ? 3.293 -2.607 -16.357 1.00 92.50 98 ILE A O 1
ATOM 801 N N . ARG A 1 99 ? 2.158 -2.048 -18.206 1.00 92.62 99 ARG A N 1
ATOM 802 C CA . ARG A 1 99 ? 3.229 -1.206 -18.742 1.00 92.62 99 ARG A CA 1
ATOM 803 C C . ARG A 1 99 ? 3.129 0.219 -18.200 1.00 92.62 99 ARG A C 1
ATOM 805 O O . ARG A 1 99 ? 2.330 1.026 -18.675 1.00 92.62 99 ARG A O 1
ATOM 812 N N . GLY A 1 100 ? 3.985 0.552 -17.236 1.00 91.44 100 GLY A N 1
ATOM 813 C CA . GLY A 1 100 ? 4.110 1.915 -16.711 1.00 91.44 100 GLY A CA 1
ATOM 814 C C . GLY A 1 100 ? 4.701 2.910 -17.723 1.00 91.44 100 GLY A C 1
ATOM 815 O O . GLY A 1 100 ? 5.325 2.528 -18.713 1.00 91.44 100 GLY A O 1
ATOM 816 N N . LYS A 1 101 ? 4.551 4.217 -17.452 1.00 91.75 101 LYS A N 1
ATOM 817 C CA . LYS A 1 101 ? 5.139 5.298 -18.276 1.00 91.75 101 LYS A CA 1
ATOM 818 C C . LYS A 1 101 ? 6.659 5.181 -18.406 1.00 91.75 101 LYS A C 1
ATOM 820 O O . LYS A 1 101 ? 7.197 5.436 -19.476 1.00 91.75 101 LYS A O 1
ATOM 825 N N . ASN A 1 102 ? 7.309 4.813 -17.301 1.00 90.56 102 ASN A N 1
ATOM 826 C CA . ASN A 1 102 ? 8.746 4.579 -17.190 1.00 90.56 102 ASN A CA 1
ATOM 827 C C . ASN A 1 102 ? 8.959 3.114 -16.760 1.00 90.56 102 ASN A C 1
ATOM 829 O O . ASN A 1 102 ? 9.051 2.859 -15.557 1.00 90.56 102 ASN A O 1
ATOM 833 N N . PRO A 1 103 ? 8.978 2.151 -17.699 1.00 85.88 103 PRO A N 1
ATOM 834 C CA . PRO A 1 103 ? 9.010 0.721 -17.376 1.00 85.88 103 PRO A CA 1
ATOM 835 C C . PRO A 1 103 ? 10.188 0.316 -16.478 1.00 85.88 103 PRO A C 1
ATOM 837 O O . PRO A 1 103 ? 10.012 -0.479 -15.562 1.00 85.88 103 PRO A O 1
ATOM 840 N N . ASP A 1 104 ? 11.351 0.948 -16.657 1.00 86.50 104 ASP A N 1
ATOM 841 C CA . ASP A 1 104 ? 12.583 0.625 -15.917 1.00 86.50 104 ASP A CA 1
ATOM 842 C C . ASP A 1 104 ? 12.584 1.108 -14.455 1.00 86.50 104 ASP A C 1
ATOM 844 O O . ASP A 1 104 ? 13.521 0.839 -13.703 1.00 86.50 104 ASP A O 1
ATOM 848 N N . GLN A 1 105 ? 11.564 1.872 -14.049 1.00 84.00 105 GLN A N 1
ATOM 849 C CA . GLN A 1 105 ? 11.423 2.394 -12.686 1.00 84.00 105 GLN A CA 1
ATOM 850 C C . GLN A 1 105 ? 10.409 1.611 -11.842 1.00 84.00 105 GLN A C 1
ATOM 852 O O . GLN A 1 105 ? 10.250 1.917 -10.661 1.00 84.00 105 GLN A O 1
ATOM 857 N N . GLY A 1 106 ? 9.728 0.626 -12.434 1.00 73.88 106 GLY A N 1
ATOM 858 C CA . GLY A 1 106 ? 8.820 -0.265 -11.719 1.00 73.88 106 GLY A CA 1
ATOM 859 C C . GLY A 1 106 ? 9.559 -1.277 -10.843 1.00 73.88 106 GLY A C 1
ATOM 860 O O . GLY A 1 106 ? 10.751 -1.539 -11.022 1.00 73.88 106 GLY A O 1
ATOM 861 N N . VAL A 1 107 ? 8.832 -1.846 -9.886 1.00 62.41 107 VAL A N 1
ATOM 862 C CA . VAL A 1 107 ? 9.298 -2.954 -9.050 1.00 62.41 107 VAL A CA 1
ATOM 863 C C . VAL A 1 107 ? 8.434 -4.160 -9.400 1.00 62.41 107 VAL A C 1
ATOM 865 O O . VAL A 1 107 ? 7.240 -4.155 -9.106 1.00 62.41 107 VAL A O 1
ATOM 868 N N . PHE A 1 108 ? 9.023 -5.162 -10.052 1.00 62.00 108 PHE A N 1
ATOM 869 C CA . PHE A 1 108 ? 8.344 -6.378 -10.511 1.00 62.00 108 PHE A CA 1
ATOM 870 C C . PHE A 1 108 ? 9.069 -7.625 -10.011 1.00 62.00 108 PHE A C 1
ATOM 872 O O . PHE A 1 108 ? 10.319 -7.590 -9.998 1.00 62.00 108 PHE A O 1
#